Protein AF-A0A0C3Q144-F1 (afdb_monomer_lite)

Radius of gyration: 17.57 Å; chains: 1; bounding box: 40×26×50 Å

InterPro domains:
  IPR025340 Protein of unknown function DUF4246 [PTHR33119] (1-95)
  IPR049192 Domain of unknown function DUF4246, C-terminal [PF14033] (1-94)

pLDDT: mean 74.2, std 15.91, range [40.97, 96.88]

Organism: NCBI:txid1051891

Structure (mmCIF, N/CA/C/O backbone):
data_AF-A0A0C3Q144-F1
#
_entry.id   AF-A0A0C3Q144-F1
#
loop_
_atom_site.group_PDB
_atom_site.id
_atom_site.type_symbol
_atom_site.lab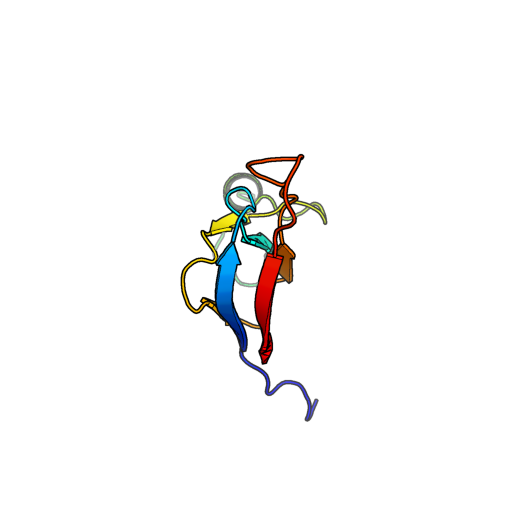el_atom_id
_atom_site.label_alt_id
_atom_site.label_comp_id
_atom_site.label_asym_id
_atom_site.label_entity_id
_atom_site.label_seq_id
_atom_site.pdbx_PDB_ins_code
_atom_site.Cartn_x
_atom_site.Cartn_y
_atom_site.Cartn_z
_atom_site.occupancy
_atom_site.B_iso_or_equiv
_atom_site.auth_seq_id
_atom_site.auth_comp_id
_atom_site.auth_asym_id
_atom_site.auth_atom_id
_atom_site.pdbx_PDB_model_num
ATOM 1 N N . MET A 1 1 ? 24.912 -10.252 -7.662 1.00 46.81 1 MET A N 1
ATOM 2 C CA . MET A 1 1 ? 25.161 -10.470 -6.213 1.00 46.81 1 MET A CA 1
ATOM 3 C C . MET A 1 1 ? 24.301 -11.640 -5.728 1.00 46.81 1 MET A C 1
ATOM 5 O O . MET A 1 1 ? 23.341 -11.974 -6.403 1.00 46.81 1 MET A O 1
ATOM 9 N N . ALA A 1 2 ? 24.604 -12.303 -4.602 1.00 49.75 2 ALA A N 1
ATOM 10 C CA . ALA A 1 2 ? 23.787 -13.439 -4.121 1.00 49.75 2 ALA A CA 1
ATOM 11 C C . ALA A 1 2 ? 22.399 -13.021 -3.583 1.00 49.75 2 ALA A C 1
ATOM 13 O O . ALA A 1 2 ? 21.496 -13.851 -3.499 1.00 49.75 2 ALA A O 1
ATOM 14 N N . ASN A 1 3 ? 22.230 -11.728 -3.285 1.00 52.28 3 ASN A N 1
ATOM 15 C CA . ASN A 1 3 ? 21.037 -11.152 -2.660 1.00 52.28 3 ASN A CA 1
ATOM 16 C C . ASN A 1 3 ? 20.018 -10.592 -3.678 1.00 52.28 3 ASN A C 1
ATOM 18 O O . ASN A 1 3 ? 18.976 -10.091 -3.281 1.00 52.28 3 ASN A O 1
ATOM 22 N N . GLU A 1 4 ? 20.277 -10.711 -4.983 1.00 55.28 4 GLU A N 1
ATOM 23 C CA . GLU A 1 4 ? 19.388 -10.274 -6.082 1.00 55.28 4 GLU A CA 1
ATOM 24 C C . GLU A 1 4 ? 18.363 -11.354 -6.485 1.00 55.28 4 GLU A C 1
ATOM 26 O O . GLU A 1 4 ? 18.041 -11.527 -7.656 1.00 55.28 4 GLU A O 1
ATOM 31 N N . ARG A 1 5 ? 17.883 -12.156 -5.528 1.00 67.75 5 ARG A N 1
ATOM 32 C CA . ARG A 1 5 ? 16.910 -13.236 -5.801 1.00 67.75 5 ARG A CA 1
ATOM 33 C C . ARG A 1 5 ? 15.488 -12.921 -5.348 1.00 67.75 5 ARG A C 1
ATOM 35 O O . ARG A 1 5 ? 14.594 -13.732 -5.578 1.00 67.75 5 ARG A O 1
ATOM 42 N N . ILE A 1 6 ? 15.273 -11.776 -4.701 1.00 75.75 6 ILE A N 1
ATOM 43 C CA . ILE A 1 6 ? 13.929 -11.307 -4.361 1.00 75.75 6 ILE A CA 1
ATOM 44 C C . ILE A 1 6 ? 13.338 -10.697 -5.628 1.00 75.75 6 ILE A C 1
ATOM 46 O O . ILE A 1 6 ? 13.773 -9.645 -6.083 1.00 75.75 6 ILE A O 1
ATOM 50 N N . VAL A 1 7 ? 12.380 -11.404 -6.222 1.00 84.56 7 VAL A N 1
ATOM 51 C CA . VAL A 1 7 ? 11.721 -10.992 -7.471 1.00 84.56 7 VAL A CA 1
ATOM 52 C C . VAL A 1 7 ? 10.471 -10.147 -7.220 1.00 84.56 7 VAL A C 1
ATOM 54 O O . VAL A 1 7 ? 10.029 -9.428 -8.114 1.00 84.56 7 VAL A O 1
ATOM 57 N N . ALA A 1 8 ? 9.908 -10.213 -6.010 1.00 85.38 8 ALA A N 1
ATOM 58 C CA . ALA A 1 8 ? 8.716 -9.475 -5.615 1.00 85.38 8 ALA A CA 1
ATOM 59 C C . ALA A 1 8 ? 8.601 -9.352 -4.088 1.00 85.38 8 ALA A C 1
ATOM 61 O O . ALA A 1 8 ? 9.116 -10.199 -3.359 1.00 85.38 8 ALA A O 1
ATOM 62 N N . SER A 1 9 ? 7.861 -8.340 -3.642 1.00 88.19 9 SER A N 1
ATOM 63 C CA . SER A 1 9 ? 7.355 -8.178 -2.277 1.00 88.19 9 SER A CA 1
ATOM 64 C C . SER A 1 9 ? 5.842 -8.375 -2.253 1.00 88.19 9 SER A C 1
ATOM 66 O O . SER A 1 9 ? 5.150 -8.059 -3.222 1.00 88.19 9 SER A O 1
ATOM 68 N N . GLY A 1 10 ? 5.308 -8.892 -1.153 1.00 87.75 10 GLY A N 1
ATOM 69 C CA . GLY A 1 10 ? 3.873 -9.058 -0.951 1.00 87.75 10 GLY A CA 1
ATOM 70 C C . GLY A 1 10 ? 3.330 -8.125 0.122 1.00 87.75 10 GLY A C 1
ATOM 71 O O . GLY A 1 10 ? 3.967 -7.935 1.155 1.00 87.75 10 GLY A O 1
ATOM 72 N N . ILE A 1 11 ? 2.141 -7.563 -0.102 1.00 88.31 11 ILE A N 1
ATOM 73 C CA . ILE A 1 11 ? 1.401 -6.781 0.896 1.00 88.31 11 ILE A CA 1
ATOM 74 C C . ILE A 1 11 ? -0.017 -7.335 1.004 1.00 88.31 11 ILE A C 1
ATOM 76 O O . ILE A 1 11 ? -0.720 -7.473 0.002 1.00 88.31 11 ILE A O 1
ATOM 80 N N . TYR A 1 12 ? -0.452 -7.633 2.226 1.00 86.50 12 TYR A N 1
ATOM 81 C CA . TYR A 1 12 ? -1.801 -8.106 2.515 1.00 86.50 12 TYR A CA 1
ATOM 82 C C . TYR A 1 12 ? -2.439 -7.316 3.657 1.00 86.50 12 TYR A C 1
ATOM 84 O O . TYR A 1 12 ? -1.911 -7.278 4.771 1.00 86.50 12 TYR A O 1
ATOM 92 N N . TYR A 1 13 ? -3.594 -6.714 3.376 1.00 86.69 13 TYR A N 1
ATOM 93 C CA . TYR A 1 13 ? -4.423 -6.018 4.355 1.00 86.69 13 TYR A CA 1
ATOM 94 C C . TYR A 1 13 ? -5.460 -6.997 4.893 1.00 86.69 13 TYR A C 1
ATOM 96 O O . TYR A 1 13 ? -6.405 -7.356 4.194 1.00 86.69 13 TYR A O 1
ATOM 104 N N . TYR A 1 14 ? -5.270 -7.453 6.128 1.00 88.94 14 TYR A N 1
ATOM 105 C CA . TYR A 1 14 ? -6.142 -8.466 6.730 1.00 88.94 14 TYR A CA 1
ATOM 106 C C . TYR A 1 14 ? -7.229 -7.880 7.632 1.00 88.94 14 TYR A C 1
ATOM 108 O O . TYR A 1 14 ? -8.149 -8.596 8.018 1.00 88.94 14 TYR A O 1
ATOM 116 N N . ASP A 1 15 ? -7.119 -6.601 7.989 1.00 89.12 15 ASP A N 1
ATOM 117 C CA . ASP A 1 15 ? -8.097 -5.898 8.814 1.00 89.12 15 ASP A CA 1
ATOM 118 C C . ASP A 1 15 ? -7.990 -4.387 8.567 1.00 89.12 15 ASP A C 1
ATOM 120 O O . ASP A 1 15 ? -6.890 -3.834 8.483 1.00 89.12 15 ASP A O 1
ATOM 124 N N . SER A 1 16 ? -9.127 -3.713 8.426 1.00 88.88 16 SER A N 1
ATOM 125 C CA . SER A 1 16 ? -9.196 -2.276 8.171 1.00 88.88 16 SER A CA 1
ATOM 126 C C . SER A 1 16 ? -10.526 -1.728 8.666 1.00 88.88 16 SER A C 1
ATOM 128 O O . SER A 1 16 ? -11.587 -2.134 8.194 1.00 88.88 16 SER A O 1
ATOM 130 N N . GLU A 1 17 ? -10.465 -0.785 9.602 1.00 92.69 17 GLU A N 1
ATOM 131 C CA . GLU A 1 17 ? -11.645 -0.187 10.215 1.00 92.69 17 GLU A CA 1
ATOM 132 C C . GLU A 1 17 ? -11.448 1.314 10.428 1.00 92.69 17 GLU A C 1
ATOM 134 O O . GLU A 1 17 ? -10.376 1.770 10.828 1.00 92.69 17 GLU A O 1
ATOM 139 N N . ASN A 1 18 ? -12.507 2.085 10.167 1.00 94.19 18 ASN A N 1
ATOM 140 C CA . ASN A 1 18 ? -12.573 3.530 10.386 1.00 94.19 18 ASN A CA 1
ATOM 141 C C . ASN A 1 18 ? -11.437 4.346 9.729 1.00 94.19 18 ASN A C 1
ATOM 143 O O . ASN A 1 18 ? -11.147 5.459 10.154 1.00 94.19 18 ASN A O 1
ATOM 147 N N . ILE A 1 19 ? -10.815 3.835 8.666 1.00 92.06 19 ILE A N 1
ATOM 148 C CA . ILE A 1 19 ? -9.887 4.596 7.824 1.00 92.06 19 ILE A CA 1
ATOM 149 C C . ILE A 1 19 ? -10.519 4.873 6.462 1.00 92.06 19 ILE A C 1
ATOM 151 O O . ILE A 1 19 ? -11.273 4.049 5.937 1.00 92.06 19 ILE A O 1
ATOM 155 N N . THR A 1 20 ? -10.242 6.046 5.895 1.00 90.88 20 THR A N 1
ATOM 156 C CA . THR A 1 20 ? -10.576 6.344 4.504 1.00 90.88 20 THR A CA 1
ATOM 157 C C . THR A 1 20 ? -9.879 5.340 3.601 1.00 90.88 20 THR A C 1
ATOM 159 O O . THR A 1 20 ? -8.911 4.686 3.994 1.00 90.88 20 THR A O 1
ATOM 162 N N . GLU A 1 21 ? -10.358 5.230 2.370 1.00 83.69 21 GLU A N 1
ATOM 163 C CA . GLU A 1 21 ? -9.739 4.355 1.390 1.00 83.69 21 GLU A CA 1
ATOM 164 C C . GLU A 1 21 ? -8.237 4.648 1.258 1.00 83.69 21 GLU A C 1
ATOM 166 O O . GLU A 1 21 ? -7.831 5.742 0.870 1.00 83.69 21 GLU A O 1
ATOM 171 N N . SER A 1 22 ? -7.417 3.675 1.660 1.00 80.81 22 SER A N 1
ATOM 172 C CA . SER A 1 22 ? -5.971 3.709 1.464 1.00 80.81 22 SER A CA 1
ATOM 173 C C . SER A 1 22 ? -5.677 3.378 0.001 1.00 80.81 22 SER A C 1
ATOM 175 O O . SER A 1 22 ? -6.462 2.679 -0.630 1.00 80.81 22 SER A O 1
ATOM 177 N N . GLN A 1 23 ? -4.581 3.884 -0.555 1.00 84.31 23 GLN A N 1
ATOM 178 C CA . GLN A 1 23 ? -4.165 3.609 -1.934 1.00 84.31 23 GLN A CA 1
ATOM 179 C C . GLN A 1 23 ? -2.662 3.364 -1.969 1.00 84.31 23 GLN A C 1
ATOM 181 O O . GLN A 1 23 ? -1.908 4.056 -1.281 1.00 84.31 23 GLN A O 1
ATOM 186 N N . LEU A 1 24 ? -2.212 2.413 -2.780 1.00 84.56 24 LEU A N 1
ATOM 187 C CA . LEU A 1 24 ? -0.791 2.202 -3.039 1.00 84.56 24 LEU A CA 1
ATOM 188 C C . LEU A 1 24 ? -0.394 2.959 -4.299 1.00 84.56 24 LEU A C 1
ATOM 190 O O . LEU A 1 24 ? -0.954 2.715 -5.360 1.00 84.56 24 LEU A O 1
ATOM 194 N N . ALA A 1 25 ? 0.560 3.871 -4.169 1.00 83.94 25 ALA A N 1
ATOM 195 C CA . ALA A 1 25 ? 1.199 4.543 -5.286 1.00 83.94 25 ALA A CA 1
ATOM 196 C C . ALA A 1 25 ? 2.451 3.759 -5.689 1.00 83.94 25 ALA A C 1
ATOM 198 O O . ALA A 1 25 ? 3.203 3.319 -4.818 1.00 83.94 25 ALA A O 1
ATOM 199 N N . PHE A 1 26 ? 2.700 3.612 -6.990 1.00 81.69 26 PHE A N 1
ATOM 200 C CA . PHE A 1 26 ? 3.865 2.886 -7.510 1.00 81.69 26 PHE A CA 1
ATOM 201 C C . PHE A 1 26 ? 4.756 3.771 -8.363 1.00 81.69 26 PHE A C 1
ATOM 203 O O . PHE A 1 26 ? 4.275 4.713 -8.968 1.00 81.69 26 PHE A O 1
ATOM 210 N N . ARG A 1 27 ? 6.058 3.507 -8.406 1.00 79.75 27 ARG A N 1
ATOM 211 C CA . ARG A 1 27 ? 6.971 4.103 -9.386 1.00 79.75 27 ARG A CA 1
ATOM 212 C C . ARG A 1 27 ? 8.056 3.110 -9.749 1.00 79.75 27 ARG A C 1
ATOM 214 O O . ARG A 1 27 ? 8.461 2.305 -8.916 1.00 79.75 27 ARG A O 1
ATOM 221 N N . MET A 1 28 ? 8.571 3.204 -10.963 1.00 75.38 28 MET A N 1
ATOM 222 C CA . MET A 1 28 ? 9.659 2.357 -11.440 1.00 75.38 28 MET A CA 1
ATOM 223 C C . MET A 1 28 ? 10.650 3.210 -12.223 1.00 75.38 28 MET A C 1
ATOM 225 O O . MET A 1 28 ? 10.258 4.113 -12.963 1.00 75.38 28 MET A O 1
ATOM 229 N N . ALA A 1 29 ? 11.940 2.930 -12.048 1.00 68.62 29 ALA A N 1
ATOM 230 C CA . ALA A 1 29 ? 12.968 3.534 -12.879 1.00 68.62 29 ALA A CA 1
ATOM 231 C C . ALA A 1 29 ? 12.930 2.885 -14.266 1.00 68.62 29 ALA A C 1
ATOM 233 O O . ALA A 1 29 ? 13.063 1.669 -14.391 1.00 68.62 29 ALA A O 1
ATOM 234 N N . VAL A 1 30 ? 12.771 3.696 -15.307 1.00 63.38 30 VAL A N 1
ATOM 235 C CA . VAL A 1 30 ? 12.844 3.231 -16.692 1.00 63.38 30 VAL A CA 1
ATOM 236 C C . VAL A 1 30 ? 14.191 3.645 -17.244 1.00 63.38 30 VAL A C 1
ATOM 238 O O . VAL A 1 30 ? 14.529 4.826 -17.253 1.00 63.38 30 VAL A O 1
ATOM 241 N N . THR A 1 31 ? 14.974 2.681 -17.715 1.00 58.31 31 THR A N 1
ATOM 242 C CA . THR A 1 31 ? 16.170 2.987 -18.496 1.00 58.31 31 THR A CA 1
ATOM 243 C C . THR A 1 31 ? 15.807 2.941 -19.977 1.00 58.31 31 THR A C 1
ATOM 245 O O . THR A 1 31 ? 15.174 2.000 -20.453 1.00 58.31 31 THR A O 1
ATOM 248 N N . SER A 1 32 ? 16.215 3.960 -20.734 1.00 57.22 32 SER A N 1
ATOM 249 C CA . SER A 1 32 ? 15.994 4.030 -22.188 1.00 57.22 32 SER A CA 1
ATOM 250 C C . SER A 1 32 ? 16.712 2.920 -22.969 1.00 57.22 32 SER A C 1
ATOM 252 O O . SER A 1 32 ? 16.437 2.725 -24.148 1.00 57.22 32 SER A O 1
ATOM 254 N N . PHE A 1 33 ? 17.609 2.172 -22.319 1.00 53.47 33 PHE A N 1
ATOM 255 C CA . PHE A 1 33 ? 18.473 1.165 -22.935 1.00 53.47 33 PHE A CA 1
ATOM 256 C C . PHE A 1 33 ? 17.739 -0.041 -23.541 1.00 53.47 33 PHE A C 1
ATOM 258 O O . PHE A 1 33 ? 18.303 -0.685 -24.419 1.00 53.47 33 PHE A O 1
ATOM 265 N N . ASN A 1 34 ? 16.510 -0.340 -23.109 1.00 52.91 34 ASN A N 1
ATOM 266 C CA . ASN A 1 34 ? 15.755 -1.518 -23.567 1.00 52.91 34 ASN A CA 1
ATOM 267 C C . ASN A 1 34 ? 14.440 -1.186 -24.282 1.00 52.91 34 ASN A C 1
ATOM 269 O O . ASN A 1 34 ? 13.659 -2.090 -24.580 1.00 52.91 34 ASN A O 1
ATOM 273 N N . LEU A 1 35 ? 14.174 0.089 -24.563 1.00 61.44 35 LEU A N 1
ATOM 274 C CA . LEU A 1 35 ? 13.001 0.471 -25.337 1.00 61.44 35 LEU A CA 1
ATOM 275 C C . LEU A 1 35 ? 13.404 0.594 -26.812 1.00 61.44 35 LEU A C 1
ATOM 277 O O . LEU A 1 35 ? 14.328 1.346 -27.117 1.00 61.44 35 LEU A O 1
ATOM 281 N N . PRO A 1 36 ? 12.752 -0.125 -27.743 1.00 59.03 36 PRO A N 1
ATOM 282 C CA . PRO A 1 36 ? 12.922 0.150 -29.159 1.00 59.03 36 PRO A CA 1
ATOM 283 C C . PRO A 1 36 ? 12.264 1.502 -29.446 1.00 59.03 36 PRO A C 1
ATOM 285 O O . PRO A 1 36 ? 11.043 1.593 -29.543 1.00 59.03 36 PRO A O 1
ATOM 288 N N . TYR A 1 37 ? 13.063 2.562 -29.533 1.00 63.28 37 TYR A N 1
ATOM 289 C CA . TYR A 1 37 ? 12.609 3.871 -29.990 1.00 63.28 37 TYR A CA 1
ATOM 290 C C . TYR A 1 37 ? 13.391 4.273 -31.236 1.00 63.28 37 TYR A C 1
ATOM 292 O O . TYR A 1 37 ? 14.574 3.951 -31.381 1.00 63.28 37 TYR A O 1
ATOM 300 N N . GLU A 1 38 ? 12.722 4.953 -32.164 1.00 62.00 38 GLU A N 1
ATOM 301 C CA . GLU A 1 38 ? 13.398 5.514 -33.328 1.00 62.00 38 GLU A CA 1
ATOM 302 C C . GLU A 1 38 ? 14.332 6.648 -32.895 1.00 62.00 38 GLU A C 1
ATOM 304 O O . GLU A 1 38 ? 14.062 7.387 -31.945 1.00 62.00 38 GLU A O 1
ATOM 309 N N . GLN A 1 39 ? 15.458 6.801 -33.592 1.00 59.59 39 GLN A N 1
ATOM 310 C CA . GLN A 1 39 ? 16.411 7.872 -33.322 1.00 59.59 39 GLN A CA 1
ATOM 311 C C . GLN A 1 39 ? 15.682 9.232 -33.320 1.00 59.59 39 GLN A C 1
ATOM 313 O O . GLN A 1 39 ? 15.091 9.617 -34.322 1.00 59.59 39 GLN A O 1
ATOM 318 N N . SER A 1 40 ? 15.763 9.969 -32.202 1.00 62.31 40 SER A N 1
ATOM 319 C CA . SER A 1 40 ? 15.065 11.248 -31.936 1.00 62.31 40 SER A CA 1
ATOM 320 C C . SER A 1 40 ? 13.624 11.167 -31.382 1.00 62.31 40 SER A C 1
ATOM 322 O O . SER A 1 40 ? 13.075 12.207 -31.019 1.00 62.31 40 SER A O 1
ATOM 324 N N . ASP A 1 41 ? 13.042 9.979 -31.165 1.00 65.12 41 ASP A N 1
ATOM 325 C CA . ASP A 1 41 ? 11.720 9.808 -30.521 1.00 65.12 41 ASP A CA 1
ATOM 326 C C . ASP A 1 41 ? 11.788 9.613 -28.988 1.00 65.12 41 ASP A C 1
ATOM 328 O O . ASP A 1 41 ? 11.126 8.771 -28.383 1.00 65.12 41 ASP A O 1
ATOM 332 N N . GLY A 1 42 ? 12.618 10.413 -28.312 1.00 61.38 42 GLY A N 1
ATOM 333 C CA . GLY A 1 42 ? 12.691 10.407 -26.841 1.00 61.38 42 GLY A CA 1
ATOM 334 C C . GLY A 1 42 ? 11.432 10.975 -26.166 1.00 61.38 42 GLY A C 1
ATOM 335 O O . GLY A 1 42 ? 11.164 10.687 -25.002 1.00 61.38 42 GLY A O 1
ATOM 336 N N . LYS A 1 43 ? 10.633 11.753 -26.911 1.00 62.62 43 LYS A N 1
ATOM 337 C CA . LYS A 1 43 ? 9.429 12.430 -26.408 1.00 62.62 43 LYS A CA 1
ATOM 338 C C . LYS A 1 43 ? 8.284 11.461 -26.135 1.00 62.62 43 LYS A C 1
ATOM 340 O O . LYS A 1 43 ? 7.502 11.708 -25.224 1.00 62.62 43 LYS A O 1
ATOM 345 N N . ALA A 1 44 ? 8.161 10.377 -26.906 1.00 59.84 44 ALA A N 1
ATOM 346 C CA . ALA A 1 44 ? 7.159 9.348 -26.642 1.00 59.84 44 ALA A CA 1
ATOM 347 C C . ALA A 1 44 ? 7.438 8.634 -25.314 1.00 59.84 44 ALA A C 1
ATOM 349 O O . ALA A 1 44 ? 6.524 8.459 -24.512 1.00 59.84 44 ALA A O 1
ATOM 350 N N . ILE A 1 45 ? 8.706 8.303 -25.046 1.00 61.00 45 ILE A N 1
ATOM 351 C CA . ILE A 1 45 ? 9.123 7.711 -23.770 1.00 61.00 45 ILE A CA 1
ATOM 352 C C . ILE A 1 45 ? 8.829 8.682 -22.631 1.00 61.00 45 ILE A C 1
ATOM 354 O O . ILE A 1 45 ? 8.147 8.289 -21.704 1.00 61.00 45 ILE A O 1
ATOM 358 N N . GLU A 1 46 ? 9.223 9.950 -22.733 1.00 60.28 46 GLU A N 1
ATOM 359 C CA . GLU A 1 46 ? 8.971 10.965 -21.696 1.00 60.28 46 GLU A CA 1
ATOM 36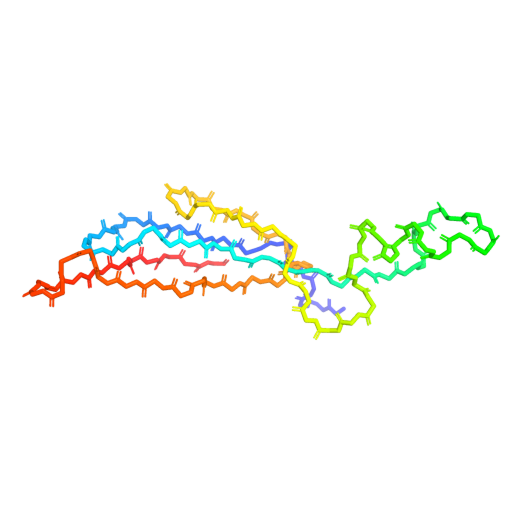0 C C . GLU A 1 46 ? 7.469 11.204 -21.422 1.00 60.28 46 GLU A C 1
ATOM 362 O O . GLU A 1 46 ? 7.065 11.503 -20.298 1.00 60.28 46 GLU A O 1
ATOM 367 N N . LYS A 1 47 ? 6.621 11.042 -22.446 1.00 57.56 47 LYS A N 1
ATOM 368 C CA . LYS A 1 47 ? 5.170 11.272 -22.374 1.00 57.56 47 LYS A CA 1
ATOM 369 C C . LYS A 1 47 ? 4.373 10.050 -21.898 1.00 57.56 47 LYS A C 1
ATOM 371 O O . LYS A 1 47 ? 3.312 10.226 -21.307 1.00 57.56 47 LYS A O 1
ATOM 376 N N . ILE A 1 48 ? 4.853 8.835 -22.177 1.00 57.62 48 ILE A N 1
ATOM 377 C CA . ILE A 1 48 ? 4.239 7.561 -21.751 1.00 57.62 48 ILE A CA 1
ATOM 378 C C . ILE A 1 48 ? 4.786 7.144 -20.383 1.00 57.62 48 ILE A C 1
ATOM 380 O O . ILE A 1 48 ? 4.043 6.749 -19.489 1.00 57.62 48 ILE A O 1
ATOM 384 N N . TRP A 1 49 ? 6.097 7.260 -20.228 1.00 57.22 49 TRP A N 1
ATOM 385 C CA . TRP A 1 49 ? 6.860 6.976 -19.030 1.00 57.22 49 TRP A CA 1
ATOM 386 C C . TRP A 1 49 ? 7.422 8.298 -18.529 1.00 57.22 49 TRP A C 1
ATOM 388 O O . TRP A 1 49 ? 8.508 8.726 -18.912 1.00 57.22 49 TRP A O 1
ATOM 398 N N . VAL A 1 50 ? 6.661 8.963 -17.667 1.00 49.97 50 VAL A N 1
ATOM 399 C CA . VAL A 1 50 ? 7.074 10.202 -16.999 1.00 49.97 50 VAL A CA 1
ATOM 400 C C . VAL A 1 50 ? 8.172 9.887 -15.971 1.00 49.97 50 VAL A C 1
ATOM 402 O O . VAL A 1 50 ? 7.970 9.920 -14.761 1.00 49.97 50 VAL A O 1
ATOM 405 N N . ALA A 1 51 ? 9.327 9.454 -16.453 1.00 50.38 51 ALA A N 1
ATOM 406 C CA . ALA A 1 51 ? 10.400 8.889 -15.654 1.00 50.38 51 ALA A CA 1
AT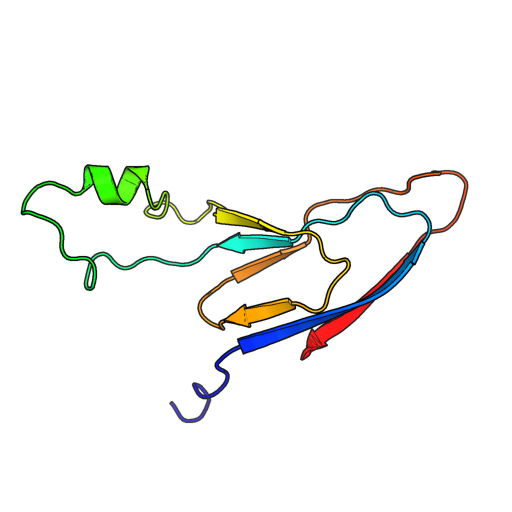OM 407 C C . ALA A 1 51 ? 11.748 9.254 -16.275 1.00 50.38 51 ALA A C 1
ATOM 409 O O . ALA A 1 51 ? 12.558 8.397 -16.611 1.00 50.38 51 ALA A O 1
ATOM 410 N N . ILE A 1 52 ? 11.988 10.555 -16.423 1.00 46.59 52 ILE A N 1
ATOM 411 C CA . ILE A 1 52 ? 13.356 11.092 -16.405 1.00 46.59 52 ILE A CA 1
ATOM 412 C C . ILE A 1 52 ? 13.569 11.939 -15.136 1.00 46.59 52 ILE A C 1
ATOM 414 O O . ILE A 1 52 ? 14.702 12.106 -14.691 1.00 46.59 52 ILE A O 1
ATOM 418 N N . GLU A 1 53 ? 12.493 12.367 -14.463 1.00 43.12 53 GLU A N 1
ATOM 419 C CA . GLU A 1 53 ? 12.582 13.011 -13.153 1.00 43.12 53 GLU A CA 1
ATOM 420 C C . GLU A 1 53 ? 12.340 12.012 -12.003 1.00 43.12 53 GLU A C 1
ATOM 422 O O . GLU A 1 53 ? 11.355 11.264 -12.014 1.00 43.12 53 GLU A O 1
ATOM 427 N N . PRO A 1 54 ? 13.216 11.981 -10.982 1.00 40.97 54 PRO A N 1
ATOM 428 C CA . PRO A 1 54 ? 13.074 11.103 -9.828 1.00 40.97 54 PRO A CA 1
ATOM 429 C C . PRO A 1 54 ? 11.914 11.587 -8.950 1.00 40.97 54 PRO A C 1
ATOM 431 O O . PRO A 1 54 ? 12.109 12.367 -8.024 1.00 40.97 54 PRO A O 1
ATOM 434 N N . GLY A 1 55 ? 10.688 11.137 -9.219 1.00 47.09 55 GLY A N 1
ATOM 435 C CA . GLY A 1 55 ? 9.560 11.594 -8.405 1.00 47.09 55 GLY A CA 1
ATOM 436 C C . GLY A 1 55 ? 8.162 11.160 -8.807 1.00 47.09 55 GLY A C 1
ATOM 437 O O . GLY A 1 55 ? 7.296 11.179 -7.934 1.00 47.09 55 GLY A O 1
ATOM 438 N N . LEU A 1 56 ? 7.909 10.757 -10.058 1.00 52.09 56 LEU A N 1
ATOM 439 C CA . LEU A 1 56 ? 6.530 10.478 -10.453 1.00 52.09 56 LEU A CA 1
ATOM 440 C C . LEU A 1 56 ? 6.074 9.070 -10.054 1.00 52.09 56 LEU A C 1
ATOM 442 O O . LEU A 1 56 ? 6.705 8.073 -10.399 1.00 52.09 56 LEU A O 1
ATOM 446 N N . TRP A 1 57 ? 4.940 9.012 -9.360 1.00 57.00 57 TRP A N 1
ATOM 447 C CA . TRP A 1 57 ? 4.199 7.790 -9.087 1.00 57.00 57 TRP A CA 1
ATOM 448 C C . TRP A 1 57 ? 3.307 7.428 -10.290 1.00 57.00 57 TRP A C 1
ATOM 450 O O . TRP 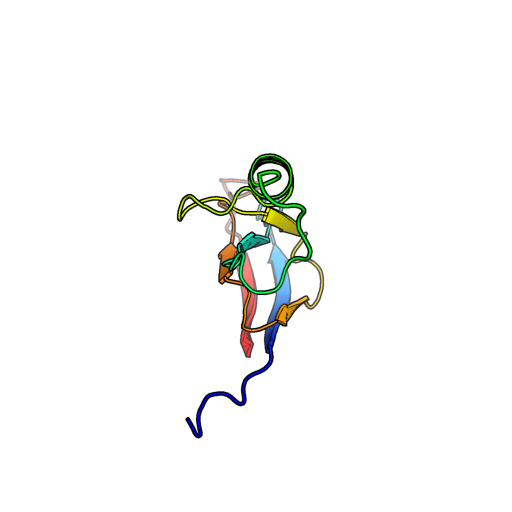A 1 57 ? 2.393 8.175 -10.638 1.00 57.00 57 TRP A O 1
ATOM 460 N N . CYS A 1 58 ? 3.589 6.305 -10.953 1.00 55.78 58 CYS A N 1
ATOM 461 C CA . CYS A 1 58 ? 2.774 5.705 -12.000 1.00 55.78 58 CYS A CA 1
ATOM 462 C C . CYS A 1 58 ? 1.767 4.697 -11.411 1.00 55.78 58 CYS A C 1
ATOM 464 O O . CYS A 1 58 ? 2.076 3.542 -11.134 1.00 55.78 58 CYS A O 1
ATOM 466 N N . GLY A 1 59 ? 0.520 5.136 -11.257 1.00 59.38 59 GLY A N 1
ATOM 467 C CA . GLY A 1 59 ? -0.600 4.263 -10.903 1.00 59.38 59 GLY A CA 1
ATOM 468 C C . GLY A 1 59 ? -0.927 4.227 -9.412 1.00 59.38 59 GLY A C 1
ATOM 469 O O . GLY A 1 59 ? -0.069 4.422 -8.548 1.00 59.38 59 GLY A O 1
ATOM 470 N N . GLN A 1 60 ? -2.211 3.999 -9.142 1.00 58.91 60 GLN A N 1
ATOM 471 C CA . GLN A 1 60 ? -2.770 3.808 -7.812 1.00 58.91 60 GLN A CA 1
ATOM 472 C C . GLN A 1 60 ? -3.582 2.517 -7.803 1.00 58.91 60 GLN A C 1
ATOM 474 O O . GLN A 1 60 ? -4.356 2.289 -8.733 1.00 58.91 60 GLN A O 1
ATOM 479 N N . ASP A 1 61 ? -3.414 1.698 -6.768 1.00 62.31 61 ASP A N 1
ATOM 480 C CA . ASP A 1 61 ? -4.223 0.493 -6.569 1.00 62.31 61 ASP A CA 1
ATOM 481 C C . ASP A 1 61 ? -4.856 0.460 -5.174 1.00 62.31 61 ASP A C 1
ATOM 483 O O . ASP A 1 61 ? -4.344 1.058 -4.218 1.00 62.31 61 ASP A O 1
ATOM 487 N N . HIS A 1 62 ? -5.992 -0.226 -5.070 1.00 65.12 62 HIS A N 1
ATOM 488 C CA . HIS A 1 62 ? -6.780 -0.330 -3.853 1.00 65.12 62 HIS A CA 1
ATOM 489 C C . HIS A 1 62 ? -6.282 -1.507 -2.994 1.00 65.12 62 HIS A C 1
ATOM 491 O O . HIS A 1 62 ? -6.503 -2.665 -3.338 1.00 65.12 62 HIS A O 1
ATOM 497 N N . PRO A 1 63 ? -5.724 -1.257 -1.798 1.00 62.22 63 PRO A N 1
ATOM 498 C CA . PRO A 1 63 ? -5.080 -2.246 -0.943 1.00 62.22 63 PRO A CA 1
ATOM 499 C C . PRO A 1 63 ? -6.013 -3.307 -0.344 1.00 62.22 63 PRO A C 1
ATOM 501 O O . PRO A 1 63 ? -5.552 -4.162 0.403 1.00 62.22 63 PRO A O 1
ATOM 504 N N . LYS A 1 64 ? -7.316 -3.313 -0.655 1.00 61.50 64 LYS A N 1
ATOM 505 C CA . LYS A 1 64 ? -8.284 -4.288 -0.111 1.00 61.50 64 LYS A CA 1
ATOM 506 C C . LYS A 1 64 ? -8.071 -5.733 -0.611 1.00 61.50 64 LYS A C 1
ATOM 508 O O . LYS A 1 64 ? -8.895 -6.598 -0.330 1.00 61.50 64 LYS A O 1
ATOM 513 N N . ALA A 1 65 ? -6.978 -6.001 -1.325 1.00 65.06 65 ALA A N 1
ATOM 514 C CA . ALA A 1 65 ? -6.562 -7.309 -1.819 1.00 65.06 65 ALA A CA 1
ATOM 515 C C . ALA A 1 65 ? -5.080 -7.588 -1.492 1.00 65.06 65 ALA A C 1
ATOM 517 O O . ALA A 1 65 ? -4.324 -6.695 -1.105 1.00 65.06 65 ALA A O 1
ATOM 518 N N . MET A 1 66 ? -4.650 -8.843 -1.643 1.00 76.88 66 MET A N 1
ATOM 519 C CA . MET A 1 66 ? -3.225 -9.189 -1.635 1.00 76.88 66 MET A CA 1
ATOM 520 C C . MET A 1 66 ? -2.568 -8.633 -2.902 1.00 76.88 66 MET A C 1
ATOM 522 O O . MET A 1 66 ? -3.028 -8.926 -4.003 1.00 76.88 66 MET A O 1
ATOM 526 N N . HIS A 1 67 ? -1.481 -7.881 -2.746 1.00 79.94 67 HIS A N 1
ATOM 527 C CA . HIS A 1 67 ? -0.703 -7.348 -3.862 1.00 79.94 67 HIS A CA 1
ATOM 528 C C . HIS A 1 67 ? 0.674 -8.002 -3.883 1.00 79.94 67 HIS A C 1
ATOM 530 O O . HIS A 1 67 ? 1.368 -8.018 -2.867 1.00 79.94 67 HIS A O 1
ATOM 536 N N . CYS A 1 68 ? 1.074 -8.514 -5.046 1.00 84.19 68 CYS A N 1
ATOM 537 C CA . CYS A 1 68 ? 2.447 -8.925 -5.321 1.00 84.19 68 CYS A CA 1
ATOM 538 C C . CYS A 1 68 ? 3.100 -7.852 -6.192 1.00 84.19 68 CYS A C 1
ATOM 540 O O . CYS A 1 68 ? 2.686 -7.629 -7.327 1.00 84.19 68 CYS A O 1
ATOM 542 N N . ILE A 1 69 ? 4.105 -7.182 -5.644 1.00 86.06 69 ILE A N 1
ATOM 543 C CA . ILE A 1 69 ? 4.776 -6.029 -6.238 1.00 86.06 69 ILE A CA 1
ATOM 544 C C . ILE A 1 69 ? 6.148 -6.501 -6.720 1.00 86.06 69 ILE A C 1
ATOM 546 O O . ILE A 1 69 ? 6.937 -6.944 -5.885 1.00 86.06 69 ILE A O 1
ATOM 550 N N . PRO A 1 70 ? 6.468 -6.442 -8.023 1.00 83.94 70 PRO A N 1
ATOM 551 C CA . PRO A 1 70 ? 7.800 -6.802 -8.497 1.00 83.94 70 PRO A CA 1
ATOM 552 C C . PRO A 1 70 ? 8.867 -5.910 -7.853 1.00 83.94 70 PRO A C 1
ATOM 554 O O . PRO A 1 70 ? 8.629 -4.723 -7.638 1.00 83.94 70 PRO A O 1
ATOM 557 N N . ASN A 1 71 ? 10.048 -6.461 -7.571 1.00 83.38 71 ASN A N 1
ATOM 558 C CA . ASN A 1 71 ? 11.104 -5.758 -6.826 1.00 83.38 71 ASN A CA 1
ATOM 559 C C . ASN A 1 71 ? 11.631 -4.489 -7.534 1.00 83.38 71 ASN A C 1
ATOM 561 O O . ASN A 1 71 ? 12.213 -3.613 -6.898 1.00 83.38 71 ASN A O 1
ATOM 565 N N . ASP A 1 72 ? 11.392 -4.367 -8.840 1.00 77.31 72 ASP A N 1
ATOM 566 C CA . ASP A 1 72 ? 11.770 -3.196 -9.637 1.00 77.31 72 ASP A CA 1
ATOM 567 C C . ASP A 1 72 ? 10.830 -1.990 -9.414 1.00 77.31 72 ASP A C 1
ATOM 569 O O . ASP A 1 72 ? 11.149 -0.864 -9.806 1.00 77.31 72 ASP A O 1
ATOM 573 N N . TYR A 1 73 ? 9.686 -2.201 -8.749 1.00 80.81 73 TYR A N 1
ATOM 574 C CA . TYR A 1 73 ? 8.752 -1.147 -8.364 1.00 80.81 73 TYR A CA 1
ATOM 575 C C . TYR A 1 73 ? 9.017 -0.675 -6.937 1.00 80.81 73 TYR A C 1
ATOM 577 O O . TYR A 1 73 ? 9.018 -1.440 -5.974 1.00 80.81 73 TYR A O 1
ATOM 585 N N . GLN A 1 74 ? 9.133 0.637 -6.780 1.00 83.75 74 GLN A N 1
ATOM 586 C CA . GLN A 1 74 ? 8.986 1.288 -5.488 1.00 83.75 74 GLN A CA 1
ATOM 587 C C . GLN A 1 74 ? 7.501 1.545 -5.243 1.00 83.75 74 GLN A C 1
ATOM 589 O O . GLN A 1 74 ? 6.775 1.932 -6.160 1.00 83.75 74 GLN A O 1
ATOM 594 N N . HIS A 1 75 ? 7.052 1.356 -4.007 1.00 84.75 75 HIS A N 1
ATOM 595 C CA . HIS A 1 75 ? 5.669 1.591 -3.608 1.00 84.75 75 HIS A CA 1
ATOM 596 C C . HIS A 1 75 ? 5.601 2.546 -2.412 1.00 84.75 75 HIS A C 1
ATOM 598 O O . HIS A 1 75 ? 6.530 2.626 -1.607 1.00 84.75 75 HIS A O 1
ATOM 604 N N . GLN A 1 76 ? 4.490 3.265 -2.292 1.00 85.12 76 GLN A N 1
ATOM 605 C CA . GLN A 1 76 ? 4.175 4.133 -1.164 1.00 85.12 76 GLN A CA 1
ATOM 606 C C . GLN A 1 76 ? 2.703 3.976 -0.793 1.00 85.12 76 GLN A C 1
ATOM 608 O O . GLN A 1 76 ? 1.826 4.000 -1.652 1.00 85.12 7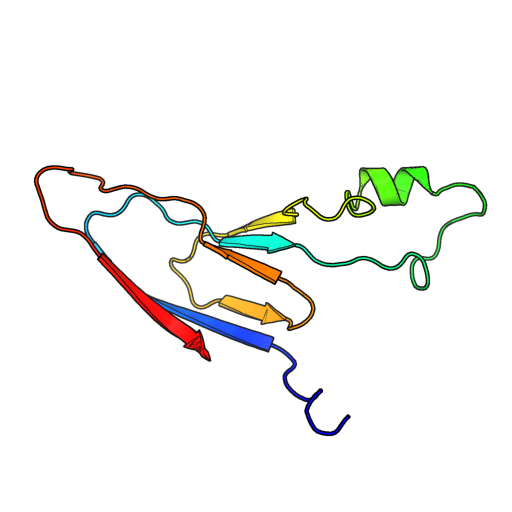6 GLN A O 1
ATOM 613 N N . VAL A 1 77 ? 2.421 3.887 0.506 1.00 86.12 77 VAL A N 1
ATOM 614 C CA . VAL A 1 77 ? 1.055 4.039 1.014 1.00 86.12 77 VAL A CA 1
ATOM 615 C C . VAL A 1 77 ? 0.684 5.520 0.950 1.00 86.12 77 VAL A C 1
ATOM 617 O O . VAL A 1 77 ? 1.329 6.360 1.582 1.00 86.12 77 VAL A O 1
ATOM 620 N N . SER A 1 78 ? -0.339 5.839 0.164 1.00 85.38 78 SER A N 1
ATOM 621 C CA . SER A 1 78 ? -0.876 7.193 0.039 1.00 85.38 78 SER A CA 1
ATOM 622 C C . SER A 1 78 ? -1.463 7.661 1.376 1.00 85.38 78 SER A C 1
ATOM 624 O O . SER A 1 78 ? -1.957 6.829 2.146 1.00 85.38 78 SER A O 1
ATOM 626 N N . PRO A 1 79 ? -1.443 8.974 1.670 1.00 89.00 79 PRO A N 1
ATOM 627 C CA . PRO A 1 79 ? -2.058 9.508 2.878 1.00 89.00 79 PRO A CA 1
ATOM 628 C C . PRO A 1 79 ? -3.528 9.092 3.003 1.00 89.00 79 PRO A C 1
ATOM 630 O O . PRO A 1 79 ? -4.275 9.119 2.027 1.00 89.00 79 PRO A O 1
ATOM 633 N N . PHE A 1 80 ? -3.943 8.744 4.216 1.00 89.94 80 PHE A N 1
ATOM 634 C CA . PHE A 1 80 ? -5.326 8.423 4.562 1.00 89.94 80 PHE A CA 1
ATOM 635 C C . PHE A 1 80 ? -5.688 9.084 5.896 1.00 89.94 80 PHE A C 1
ATOM 637 O O . PHE A 1 80 ? -4.813 9.510 6.652 1.00 89.94 80 PHE A O 1
ATOM 644 N N . ALA A 1 81 ? -6.982 9.182 6.178 1.00 93.62 81 ALA A N 1
ATOM 645 C CA . ALA A 1 81 ? -7.521 9.774 7.395 1.00 93.62 81 ALA A CA 1
ATOM 646 C C . ALA A 1 81 ? -8.505 8.813 8.070 1.00 93.62 81 ALA A C 1
ATOM 648 O O . ALA A 1 81 ? -8.802 7.742 7.546 1.00 93.62 81 ALA A O 1
ATOM 649 N N . LEU A 1 82 ? -9.025 9.197 9.233 1.00 96.19 82 LEU A N 1
ATOM 650 C CA . LEU A 1 82 ? -10.158 8.500 9.834 1.00 96.19 82 LEU A CA 1
ATOM 651 C C . LEU A 1 82 ? -11.452 8.878 9.103 1.00 96.19 82 LEU A C 1
ATOM 653 O O . LEU A 1 82 ? -11.623 10.040 8.733 1.00 96.19 82 LEU A O 1
ATOM 657 N N . VAL A 1 83 ? -12.367 7.922 8.919 1.00 95.75 83 VAL A N 1
ATOM 658 C CA . VAL A 1 83 ? -13.711 8.218 8.377 1.00 95.75 83 VAL A CA 1
ATOM 659 C C . VAL A 1 83 ? -14.532 8.989 9.409 1.00 95.75 83 VAL A C 1
ATOM 661 O O . VAL A 1 83 ? -15.157 9.995 9.086 1.00 95.75 83 VAL A O 1
ATOM 664 N N . ASP A 1 84 ? -14.494 8.532 10.659 1.00 96.50 84 ASP A N 1
ATOM 665 C CA . ASP A 1 84 ? -15.050 9.197 11.831 1.00 96.50 84 ASP A CA 1
ATOM 666 C C . ASP A 1 84 ? -13.893 9.634 12.749 1.00 96.50 84 ASP A C 1
ATOM 668 O O . ASP A 1 84 ? -13.316 8.793 13.449 1.00 96.50 84 ASP A O 1
ATOM 672 N N . PRO A 1 85 ? -13.545 10.938 12.777 1.00 96.44 85 PRO A N 1
ATOM 673 C CA . PRO A 1 85 ? -12.455 11.463 13.602 1.00 96.44 85 PRO A CA 1
ATOM 674 C C . PRO A 1 85 ? -12.668 11.305 15.112 1.00 96.44 85 PRO A C 1
ATOM 676 O O . PRO A 1 85 ? -11.731 11.503 15.881 1.00 96.44 85 PRO A O 1
ATOM 679 N N . THR A 1 86 ? -13.890 10.992 15.555 1.00 96.88 86 THR A N 1
ATOM 680 C CA . THR A 1 86 ? -14.220 10.829 16.980 1.00 96.88 86 THR A CA 1
ATOM 681 C C . THR A 1 86 ? -13.955 9.415 17.496 1.00 96.88 86 THR A C 1
ATOM 683 O O . THR A 1 86 ? -13.974 9.185 18.706 1.00 96.88 86 THR A O 1
ATOM 686 N N . LYS A 1 87 ? -13.691 8.464 16.593 1.00 94.94 87 LYS A N 1
ATOM 687 C CA . LYS A 1 87 ? -13.447 7.052 16.903 1.00 94.94 87 LYS A CA 1
ATOM 688 C C . LYS A 1 87 ? -12.021 6.655 16.536 1.00 94.94 87 LYS A C 1
ATOM 690 O O . LYS A 1 87 ? -11.412 7.224 15.639 1.00 94.94 87 LYS A O 1
ATOM 695 N N . SER A 1 88 ? -11.493 5.638 17.212 1.00 94.62 88 SER A N 1
ATOM 696 C CA . SER A 1 88 ? -10.243 4.990 16.798 1.00 94.62 88 SER A CA 1
ATOM 697 C C . SER A 1 88 ? -10.418 4.308 15.433 1.00 94.62 88 SER A C 1
ATOM 699 O O . SER A 1 88 ? -11.534 3.943 15.065 1.00 94.62 88 SER A O 1
ATOM 701 N N . GLY A 1 89 ? -9.335 4.151 14.675 1.00 93.94 89 GLY A N 1
ATOM 702 C CA . GLY A 1 89 ? -9.312 3.397 13.423 1.00 93.94 89 GLY A CA 1
ATOM 703 C C . GLY A 1 89 ? -7.949 2.757 13.192 1.00 93.94 89 GLY A C 1
ATOM 704 O O . GLY A 1 89 ? -6.949 3.177 13.782 1.00 93.94 89 GLY A O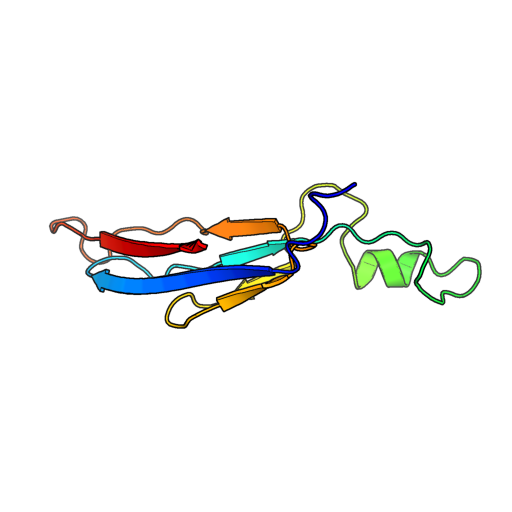 1
ATOM 705 N N . HIS A 1 90 ? -7.909 1.731 12.345 1.00 91.81 90 HIS A N 1
ATOM 706 C CA . HIS A 1 90 ? -6.694 0.976 12.045 1.00 91.81 90 HIS A CA 1
ATOM 707 C C . HIS A 1 90 ? -6.695 0.408 10.625 1.00 91.81 90 HIS A C 1
ATOM 709 O O . HIS A 1 90 ? -7.734 0.119 10.037 1.00 91.81 90 HIS A O 1
ATOM 715 N N . GLY A 1 91 ? -5.493 0.180 10.099 1.00 89.81 91 GLY A N 1
ATOM 716 C CA . GLY A 1 91 ? -5.245 -0.684 8.949 1.00 89.81 91 GLY A CA 1
ATOM 717 C C . GLY A 1 91 ? -4.106 -1.629 9.302 1.00 89.81 91 GLY A C 1
ATOM 718 O O . GLY A 1 91 ? -2.997 -1.171 9.575 1.00 89.81 91 GLY A O 1
ATOM 719 N N . LYS A 1 92 ? -4.378 -2.934 9.364 1.00 89.75 92 LYS A N 1
ATOM 720 C CA . LYS A 1 92 ? -3.382 -3.943 9.725 1.00 89.75 92 LYS A CA 1
ATOM 721 C C . LYS A 1 92 ? -2.871 -4.648 8.480 1.00 89.75 92 LYS A C 1
ATOM 723 O O . LYS A 1 92 ? -3.646 -5.136 7.656 1.00 89.75 92 LYS A O 1
ATOM 728 N N . ILE A 1 93 ? -1.549 -4.691 8.379 1.00 89.50 93 ILE A N 1
ATOM 729 C CA . ILE A 1 93 ? -0.833 -5.117 7.183 1.00 89.50 93 ILE A CA 1
ATOM 730 C C . ILE A 1 93 ? 0.142 -6.231 7.552 1.00 89.50 93 ILE A C 1
ATOM 732 O O . ILE A 1 93 ? 0.770 -6.198 8.611 1.00 89.50 93 ILE A O 1
ATOM 736 N N . MET A 1 94 ? 0.264 -7.209 6.663 1.00 89.69 94 MET A N 1
ATOM 737 C CA . MET A 1 94 ? 1.341 -8.190 6.646 1.00 89.69 94 MET A CA 1
ATOM 738 C C . MET A 1 94 ? 2.153 -7.999 5.363 1.00 89.69 94 MET A C 1
ATOM 740 O O . MET A 1 94 ? 1.567 -7.894 4.285 1.00 89.69 94 MET A O 1
ATOM 744 N N . SER A 1 95 ? 3.482 -7.957 5.481 1.00 87.94 95 SER A N 1
ATOM 745 C CA . SER A 1 95 ? 4.401 -7.781 4.352 1.00 87.94 95 SER A CA 1
ATOM 746 C C . SER A 1 95 ? 5.528 -8.809 4.369 1.00 87.94 95 SER A C 1
ATOM 748 O O . SER A 1 95 ? 6.024 -9.139 5.450 1.00 87.94 95 SER A O 1
ATOM 750 N N . TRP A 1 96 ? 5.940 -9.274 3.189 1.00 81.38 96 TRP A N 1
ATOM 751 C CA . TRP A 1 96 ? 7.045 -10.220 2.993 1.00 81.38 96 TRP A CA 1
ATOM 752 C C . TRP A 1 96 ? 7.841 -9.923 1.723 1.00 81.38 96 TRP A C 1
ATOM 754 O O . TRP A 1 96 ? 7.278 -9.294 0.796 1.00 81.38 96 TRP A O 1
#

Sequence (96 aa):
MANERIVASGIYYYDSENITESQLAFRMAVTSFNLPYEQSDGKAIEKIWVAIEPGLWCGQDHPKAMHCIPNDYQHQVSPFALVDPTKSGHGKIMSW

Secondary structure (DSSP, 8-state):
-TTTT--EEEEEEEEEESB----EEEEEPPPGGGS---TT-HHHHHHHS--SSTT----EE-TTS-EEEETTEEEEEPP--BSSTTS--EEEEEE-

Foldseek 3Di:
DVPPPQFWKKKAWPDWWQKDFKKKFKAAADDPPPDPDDVPVVVVCCVVRVHPDPDDTDDIDGRNGMDIGTPRMDMDTDDMDGNDPVDDIDTDMDMD